Protein AF-C0K061-F1 (afdb_monomer_lite)

pLDDT: mean 92.7, std 4.7, range [76.5, 97.88]

Radius of gyration: 14.9 Å; chains: 1; bounding box: 38×21×38 Å

Secondary structure (DSSP, 8-state):
--HHHHHHHHHHHHHTT---SEEEE-SS-EEEE----HHHHHHHHHHHTTTS------S-EEEEEESPPTTTTHHHHTTS-EEEEEE-SSEEEEEE-

Structure (mmCIF, N/CA/C/O backbone):
data_AF-C0K061-F1
#
_entry.id   AF-C0K061-F1
#
loop_
_atom_site.group_PDB
_atom_site.id
_atom_site.type_symbol
_atom_site.label_atom_id
_atom_site.label_alt_id
_atom_site.label_comp_id
_atom_site.label_asym_id
_atom_site.label_entity_id
_atom_site.label_seq_id
_atom_site.pdbx_PDB_ins_code
_atom_site.Cartn_x
_atom_site.Cartn_y
_atom_site.Cartn_z
_atom_site.occupancy
_atom_site.B_iso_or_equiv
_atom_site.auth_seq_id
_atom_site.auth_comp_id
_atom_site.auth_asym_id
_atom_site.auth_atom_id
_atom_site.pdbx_PDB_model_num
ATOM 1 N N . MET A 1 1 ? 13.123 -5.948 5.100 1.00 80.50 1 MET A N 1
ATOM 2 C CA . MET A 1 1 ? 13.109 -5.238 3.821 1.00 80.50 1 MET A CA 1
ATOM 3 C C . MET A 1 1 ? 14.368 -4.405 3.852 1.00 80.50 1 MET A C 1
ATOM 5 O O . MET A 1 1 ? 14.529 -3.680 4.820 1.00 80.50 1 MET A O 1
ATOM 9 N N . ASP A 1 2 ? 15.277 -4.586 2.899 1.00 89.38 2 ASP A N 1
ATOM 10 C CA . ASP A 1 2 ? 16.527 -3.810 2.827 1.00 89.38 2 ASP A CA 1
ATOM 11 C C . ASP A 1 2 ? 16.227 -2.371 2.357 1.00 89.38 2 ASP A C 1
ATOM 13 O O . ASP A 1 2 ? 15.332 -2.150 1.529 1.00 89.38 2 ASP A O 1
ATOM 17 N N . GLU A 1 3 ? 16.974 -1.399 2.873 1.00 92.12 3 GLU A N 1
ATOM 18 C CA . GLU A 1 3 ? 16.956 0.013 2.495 1.00 92.12 3 GLU A CA 1
ATOM 19 C C . GLU A 1 3 ? 17.097 0.224 0.980 1.00 92.12 3 GLU A C 1
ATOM 21 O O . GLU A 1 3 ? 16.455 1.115 0.418 1.00 92.12 3 GLU A O 1
ATOM 26 N N . ARG A 1 4 ? 17.871 -0.617 0.282 1.00 93.44 4 ARG A N 1
ATOM 27 C CA . ARG A 1 4 ? 18.011 -0.549 -1.187 1.00 93.44 4 ARG A CA 1
ATOM 28 C C . ARG A 1 4 ? 16.693 -0.817 -1.915 1.00 93.44 4 ARG A C 1
ATOM 30 O O . ARG A 1 4 ? 16.364 -0.129 -2.886 1.00 93.44 4 ARG A O 1
ATOM 37 N N . ASN A 1 5 ? 15.911 -1.772 -1.418 1.00 93.44 5 ASN A N 1
ATOM 38 C CA . ASN A 1 5 ? 14.604 -2.096 -1.988 1.00 93.44 5 ASN A CA 1
ATOM 39 C C . ASN A 1 5 ? 13.592 -0.990 -1.686 1.00 93.44 5 ASN A C 1
ATOM 41 O O . ASN A 1 5 ? 12.823 -0.612 -2.567 1.00 93.44 5 ASN A O 1
ATOM 45 N N . LEU A 1 6 ? 13.627 -0.430 -0.470 1.00 94.06 6 LEU A N 1
ATOM 46 C CA . LEU A 1 6 ? 12.802 0.725 -0.109 1.00 94.06 6 LEU A CA 1
ATOM 47 C C . LEU A 1 6 ? 13.088 1.909 -1.031 1.00 94.06 6 LEU A C 1
ATOM 49 O O . LEU A 1 6 ? 12.159 2.446 -1.628 1.00 94.06 6 LEU A O 1
ATOM 53 N N . LYS A 1 7 ? 14.367 2.266 -1.204 1.00 95.19 7 LYS A N 1
ATOM 54 C CA . LYS A 1 7 ? 14.788 3.342 -2.106 1.00 95.19 7 LYS A CA 1
ATOM 55 C C . LYS A 1 7 ? 14.236 3.128 -3.512 1.00 95.19 7 LYS A C 1
ATOM 57 O O . LYS A 1 7 ? 13.625 4.035 -4.057 1.00 95.19 7 LYS A O 1
ATOM 62 N N . THR A 1 8 ? 14.400 1.926 -4.061 1.00 95.50 8 THR A N 1
ATOM 63 C CA . THR A 1 8 ? 13.926 1.589 -5.411 1.00 95.50 8 THR A CA 1
ATOM 64 C C . THR A 1 8 ? 12.419 1.806 -5.553 1.00 95.50 8 THR A C 1
ATOM 66 O O . THR A 1 8 ? 11.979 2.479 -6.482 1.00 95.50 8 THR A O 1
ATOM 69 N N . ILE A 1 9 ? 11.620 1.299 -4.608 1.00 95.94 9 ILE A N 1
ATOM 70 C CA . ILE A 1 9 ? 10.159 1.452 -4.649 1.00 95.94 9 ILE A CA 1
ATOM 71 C C . ILE A 1 9 ? 9.757 2.923 -4.515 1.00 95.94 9 ILE A C 1
ATOM 73 O O . ILE A 1 9 ? 8.921 3.398 -5.280 1.00 95.94 9 ILE A O 1
ATOM 77 N N . PHE A 1 10 ? 10.357 3.659 -3.577 1.00 95.69 10 PHE A N 1
ATOM 78 C CA . PHE A 1 10 ? 10.032 5.071 -3.384 1.00 95.69 10 PHE A CA 1
ATOM 79 C C . 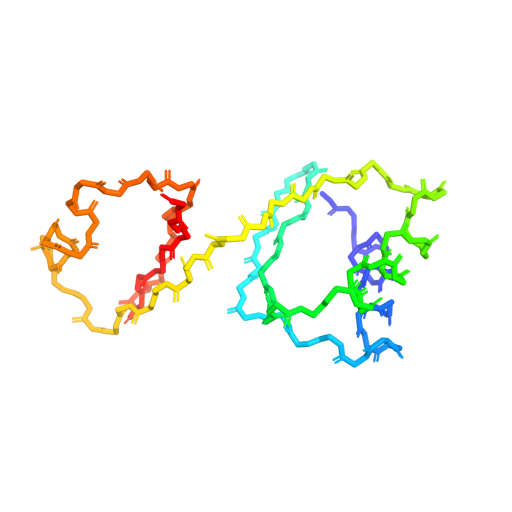PHE A 1 10 ? 10.447 5.939 -4.573 1.00 95.69 10 PHE A C 1
ATOM 81 O O . PHE A 1 10 ? 9.697 6.846 -4.919 1.00 95.69 10 PHE A O 1
ATOM 88 N N . THR A 1 11 ? 11.570 5.645 -5.234 1.00 97.12 11 THR A N 1
ATOM 89 C CA . THR A 1 11 ? 11.957 6.322 -6.480 1.00 97.12 11 THR A CA 1
ATOM 90 C C . THR A 1 11 ? 10.888 6.138 -7.553 1.00 97.12 11 THR A C 1
ATOM 92 O O . THR A 1 11 ? 10.408 7.129 -8.089 1.00 97.12 11 THR A O 1
ATOM 95 N N . VAL A 1 12 ? 10.409 4.908 -7.775 1.00 97.31 12 VAL A N 1
ATOM 96 C CA . VAL A 1 12 ? 9.316 4.661 -8.733 1.00 97.31 12 VAL A CA 1
ATOM 97 C C . VAL A 1 12 ? 8.043 5.422 -8.348 1.00 97.31 12 VAL A C 1
ATOM 99 O O . VAL A 1 12 ? 7.378 5.988 -9.213 1.00 97.31 12 VAL A O 1
ATOM 102 N N . CYS A 1 13 ? 7.690 5.475 -7.060 1.00 97.25 13 CYS A N 1
ATOM 103 C CA . CYS A 1 13 ? 6.540 6.264 -6.611 1.00 97.25 13 CYS A CA 1
ATOM 104 C C . CYS A 1 13 ? 6.709 7.760 -6.920 1.00 97.25 13 CYS A C 1
ATOM 106 O O . CYS A 1 13 ? 5.754 8.385 -7.379 1.00 97.25 13 CYS A O 1
ATOM 108 N N . VAL A 1 14 ? 7.901 8.323 -6.702 1.00 97.50 14 VAL A N 1
ATOM 109 C CA . VAL A 1 14 ? 8.213 9.727 -7.020 1.00 97.50 14 VAL A CA 1
ATOM 110 C C . VAL A 1 14 ? 8.106 9.979 -8.523 1.00 97.50 14 VAL A C 1
ATOM 112 O O . VAL A 1 14 ? 7.394 10.897 -8.925 1.00 97.50 14 VAL A O 1
ATOM 115 N N . ASP A 1 15 ? 8.718 9.129 -9.347 1.00 97.88 15 ASP A N 1
ATOM 116 C CA . ASP A 1 15 ? 8.718 9.268 -10.809 1.00 97.88 15 ASP A CA 1
ATOM 117 C C . ASP A 1 15 ? 7.293 9.230 -11.393 1.00 97.88 15 ASP A C 1
ATOM 119 O O . ASP A 1 15 ? 6.977 9.916 -12.366 1.00 97.88 15 ASP A O 1
ATOM 123 N N . LEU A 1 16 ? 6.395 8.463 -10.764 1.00 97.75 16 LEU A N 1
ATOM 124 C CA . LEU A 1 16 ? 4.985 8.343 -11.149 1.00 97.75 16 LEU A CA 1
ATOM 125 C C . LEU A 1 16 ? 4.058 9.354 -10.448 1.00 97.75 16 LEU A C 1
ATOM 127 O O . LEU A 1 16 ? 2.835 9.311 -10.634 1.00 97.75 16 LEU A O 1
ATOM 131 N N . ASN A 1 17 ? 4.605 10.269 -9.642 1.00 97.19 17 ASN A N 1
ATOM 132 C CA . ASN A 1 17 ? 3.852 11.219 -8.819 1.00 97.19 17 ASN A CA 1
ATOM 133 C C . ASN A 1 17 ? 2.785 10.533 -7.943 1.00 97.19 17 ASN A C 1
ATOM 135 O O . ASN A 1 17 ? 1.630 10.971 -7.871 1.00 97.19 17 ASN A O 1
ATOM 139 N N . ILE A 1 18 ? 3.134 9.405 -7.327 1.00 97.69 18 ILE A N 1
ATOM 140 C CA . ILE A 1 18 ? 2.283 8.665 -6.393 1.00 97.69 18 ILE A CA 1
ATOM 141 C C . ILE A 1 18 ? 2.582 9.143 -4.973 1.00 97.69 18 ILE A C 1
ATOM 143 O O . ILE A 1 18 ? 3.682 8.955 -4.456 1.00 97.69 18 ILE A O 1
ATOM 147 N N . HIS A 1 19 ? 1.569 9.714 -4.325 1.00 96.31 19 HIS A N 1
ATOM 148 C CA . HIS A 1 19 ? 1.609 10.022 -2.902 1.00 96.31 19 HIS A CA 1
ATOM 149 C C . HIS A 1 19 ? 1.068 8.833 -2.099 1.00 96.31 19 HIS A C 1
ATOM 151 O O . HIS A 1 19 ? -0.073 8.412 -2.292 1.00 96.31 19 HIS A O 1
ATOM 157 N N . ALA A 1 20 ? 1.888 8.280 -1.206 1.00 95.12 20 ALA A N 1
ATOM 158 C CA . ALA A 1 20 ? 1.468 7.201 -0.323 1.00 95.12 20 ALA A CA 1
ATOM 159 C C . ALA A 1 20 ? 0.759 7.773 0.915 1.00 95.12 20 ALA A C 1
ATOM 161 O O . ALA A 1 20 ? 1.372 8.431 1.751 1.00 95.12 20 ALA A O 1
ATOM 162 N N . ASN A 1 21 ? -0.532 7.481 1.053 1.00 95.12 21 ASN A N 1
ATOM 163 C CA . ASN A 1 21 ? -1.377 7.943 2.160 1.00 95.12 21 ASN A CA 1
ATOM 164 C C . ASN A 1 21 ? -1.175 7.113 3.437 1.00 95.12 21 ASN A C 1
ATOM 166 O O . ASN A 1 21 ? -1.469 7.555 4.548 1.00 95.12 21 ASN A O 1
ATOM 170 N N . MET A 1 22 ? -0.682 5.887 3.278 1.00 94.75 22 MET A N 1
ATOM 171 C CA . MET A 1 22 ? -0.339 4.984 4.365 1.00 94.75 22 MET A CA 1
ATOM 172 C C . MET A 1 22 ? 0.743 4.026 3.883 1.00 94.75 22 MET A C 1
ATOM 174 O O . MET A 1 22 ? 0.666 3.547 2.755 1.00 94.75 22 MET A O 1
ATOM 178 N N . ILE A 1 23 ? 1.742 3.760 4.724 1.00 94.56 23 ILE A N 1
ATOM 179 C CA . ILE A 1 23 ? 2.845 2.838 4.445 1.00 94.56 23 ILE A CA 1
ATOM 180 C C . ILE A 1 23 ? 2.970 1.869 5.619 1.00 94.56 23 ILE A C 1
ATOM 182 O O . ILE A 1 23 ? 2.920 2.275 6.780 1.00 94.56 23 ILE A O 1
ATOM 186 N N . GLN A 1 24 ? 3.184 0.600 5.297 1.00 92.75 24 GLN A N 1
ATOM 187 C CA . GLN A 1 24 ? 3.559 -0.462 6.214 1.00 92.75 24 GLN A CA 1
ATOM 188 C C . GLN A 1 24 ? 4.801 -1.162 5.697 1.00 92.75 24 GLN A C 1
ATOM 190 O O . GLN A 1 24 ? 4.871 -1.567 4.537 1.00 92.75 24 GLN A O 1
ATOM 195 N N . THR A 1 25 ? 5.776 -1.336 6.576 1.00 91.75 25 THR A N 1
ATOM 196 C CA . THR A 1 25 ? 7.010 -2.057 6.284 1.00 91.75 25 THR A CA 1
ATOM 197 C C . THR A 1 25 ? 7.208 -3.163 7.306 1.00 91.75 25 THR A C 1
ATOM 199 O O . THR A 1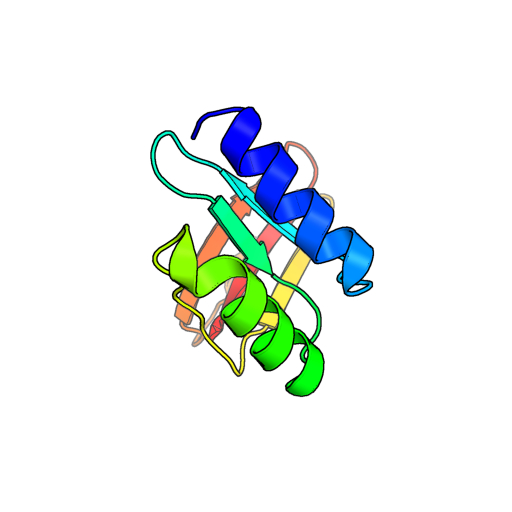 25 ? 6.869 -3.036 8.480 1.00 91.75 25 THR A O 1
ATOM 202 N N . SER A 1 26 ? 7.746 -4.283 6.844 1.00 90.00 26 SER A N 1
ATOM 203 C CA . SER A 1 26 ? 8.132 -5.419 7.675 1.00 90.00 26 SER A CA 1
ATOM 204 C C . SER A 1 26 ? 9.516 -5.923 7.265 1.00 90.00 26 SER A C 1
ATOM 206 O O . SER A 1 26 ? 10.157 -5.405 6.343 1.00 90.00 26 SER A O 1
ATOM 208 N N . ALA A 1 27 ? 9.972 -7.001 7.904 1.00 88.00 27 ALA A N 1
ATOM 209 C CA . ALA A 1 27 ? 11.198 -7.678 7.507 1.00 88.00 27 ALA A CA 1
ATOM 210 C C . ALA A 1 27 ? 11.146 -8.239 6.070 1.00 88.00 27 ALA A C 1
ATOM 212 O O . ALA A 1 27 ? 12.202 -8.392 5.463 1.00 88.00 27 ALA A O 1
ATOM 213 N N . LEU A 1 28 ? 9.966 -8.462 5.481 1.00 88.19 28 LEU A N 1
ATOM 214 C CA . LEU A 1 28 ? 9.841 -9.155 4.189 1.00 88.19 28 LEU A CA 1
ATOM 215 C C . LEU A 1 28 ? 9.099 -8.365 3.108 1.00 88.19 28 LEU A C 1
ATOM 217 O O . LEU A 1 28 ? 9.336 -8.589 1.926 1.00 88.19 28 LEU A O 1
ATOM 221 N N . MET A 1 29 ? 8.215 -7.446 3.488 1.00 91.75 29 MET A N 1
ATOM 222 C CA . MET A 1 29 ? 7.342 -6.745 2.546 1.00 91.75 29 MET A CA 1
ATOM 223 C C . MET A 1 29 ? 7.133 -5.281 2.915 1.00 91.75 29 MET A C 1
ATOM 225 O O . MET A 1 29 ? 7.175 -4.909 4.091 1.00 91.75 29 MET A O 1
ATOM 229 N N . LEU A 1 30 ? 6.848 -4.488 1.885 1.00 93.94 30 LEU A N 1
ATOM 230 C CA . LEU A 1 30 ? 6.289 -3.149 1.981 1.00 93.94 30 LEU A CA 1
ATOM 231 C C . LEU A 1 30 ? 4.878 -3.171 1.382 1.00 93.94 30 LEU A C 1
ATOM 233 O O . LEU A 1 30 ? 4.626 -3.812 0.363 1.00 93.94 30 LEU A O 1
ATOM 237 N N . SER A 1 31 ? 3.948 -2.480 2.024 1.00 94.81 31 SER A N 1
ATOM 238 C CA . SER A 1 31 ? 2.589 -2.252 1.540 1.00 94.81 31 SER A CA 1
ATOM 239 C C . SER A 1 31 ? 2.239 -0.792 1.730 1.00 94.81 31 SER A C 1
ATOM 241 O O . SER A 1 31 ? 2.669 -0.171 2.696 1.00 94.81 31 SER A O 1
ATOM 243 N N . PHE A 1 32 ? 1.481 -0.226 0.801 1.00 96.00 32 PHE A N 1
ATOM 244 C CA . PHE A 1 32 ? 1.062 1.162 0.891 1.00 96.00 32 PHE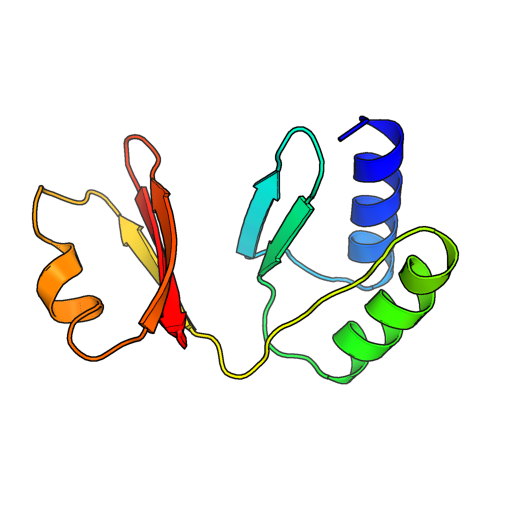 A CA 1
ATOM 245 C C . PHE A 1 32 ? -0.285 1.377 0.215 1.00 96.00 32 PHE A C 1
ATOM 247 O O . PHE A 1 32 ? -0.678 0.611 -0.663 1.00 96.00 32 PHE A O 1
ATOM 254 N N . CYS A 1 33 ? -0.981 2.426 0.641 1.00 96.44 33 CYS A N 1
ATOM 255 C CA . CYS A 1 33 ? -2.213 2.903 0.024 1.00 96.44 33 CYS A CA 1
ATOM 256 C C . CYS A 1 33 ? -1.944 4.232 -0.683 1.00 96.44 33 CYS A C 1
ATOM 258 O O . CYS A 1 33 ? -1.220 5.074 -0.155 1.00 96.44 33 CYS A O 1
ATOM 260 N N . PHE A 1 34 ? -2.561 4.440 -1.839 1.00 97.00 34 PHE A N 1
ATOM 261 C CA . PHE A 1 34 ? -2.583 5.712 -2.558 1.00 97.00 34 PHE A CA 1
ATOM 262 C C . PHE A 1 34 ? -3.968 5.904 -3.178 1.00 97.00 34 PHE A C 1
ATOM 264 O O . PHE A 1 34 ? -4.747 4.950 -3.259 1.00 97.00 34 PHE A O 1
ATOM 271 N N . ASP A 1 35 ? -4.291 7.130 -3.579 1.00 96.12 35 ASP A N 1
ATOM 272 C CA . ASP A 1 35 ? -5.600 7.427 -4.159 1.00 96.12 35 ASP A CA 1
ATOM 273 C C . ASP A 1 35 ? -5.818 6.676 -5.472 1.00 96.12 35 ASP A C 1
ATOM 275 O O . ASP A 1 35 ? -4.904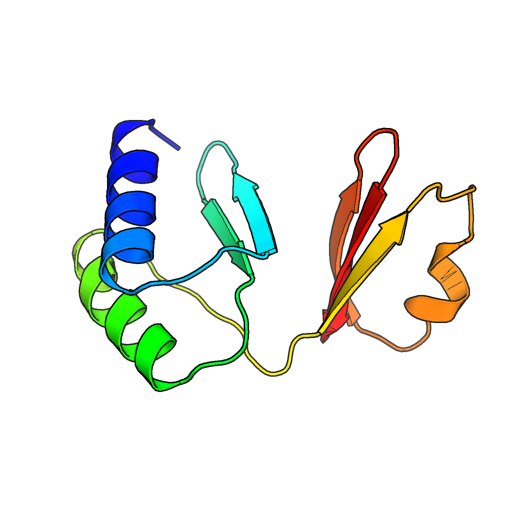 6.528 -6.287 1.00 96.12 35 ASP A O 1
ATOM 279 N N . SER A 1 36 ? -7.047 6.194 -5.673 1.00 95.06 36 SER A N 1
ATOM 280 C CA . SER A 1 36 ? -7.385 5.353 -6.819 1.00 95.06 36 SER A CA 1
ATOM 281 C C . SER A 1 36 ? -7.039 6.051 -8.136 1.00 95.06 36 SER A C 1
ATOM 283 O O . SER A 1 36 ? -7.549 7.125 -8.455 1.00 95.06 36 SER A O 1
ATOM 285 N N . ASN A 1 37 ? -6.138 5.432 -8.896 1.00 96.44 37 ASN A N 1
ATOM 286 C CA . ASN A 1 37 ? -5.751 5.875 -10.224 1.00 96.44 37 ASN A CA 1
ATOM 287 C C . ASN A 1 37 ? -5.262 4.664 -11.026 1.00 96.44 37 ASN A C 1
ATOM 289 O O . ASN A 1 37 ? -4.156 4.161 -10.814 1.00 96.44 37 ASN A O 1
ATOM 293 N N . GLU A 1 38 ? -6.097 4.197 -11.951 1.00 95.31 38 GLU A N 1
ATOM 294 C CA . GLU A 1 38 ? -5.843 2.977 -12.722 1.00 95.31 38 GLU A CA 1
ATOM 295 C C . GLU A 1 38 ? -4.569 3.083 -13.577 1.00 95.31 38 GLU A C 1
ATOM 297 O O . GLU A 1 38 ? -3.795 2.128 -13.675 1.00 95.31 38 GLU A O 1
ATOM 302 N N . GLN A 1 39 ? -4.309 4.255 -14.169 1.00 97.19 39 GLN A N 1
ATOM 303 C CA . GLN A 1 39 ? -3.125 4.472 -15.002 1.00 97.19 39 GLN A CA 1
ATOM 304 C C . GLN A 1 39 ? -1.840 4.382 -14.174 1.00 97.19 39 GLN A C 1
ATOM 306 O O . GLN A 1 39 ? -0.928 3.635 -14.537 1.00 97.19 39 GLN A O 1
ATOM 311 N N . LYS A 1 40 ? -1.794 5.070 -13.027 1.00 96.88 40 LYS A N 1
ATOM 312 C CA . LYS A 1 40 ? -0.650 5.016 -12.109 1.00 96.88 40 LYS A CA 1
ATOM 313 C C . LYS A 1 40 ? -0.442 3.611 -11.552 1.00 96.88 40 LYS A C 1
ATOM 315 O O . LYS A 1 40 ? 0.696 3.158 -11.483 1.00 96.88 40 LYS A O 1
ATOM 320 N N . LEU A 1 41 ? -1.515 2.884 -11.226 1.00 96.69 41 LEU A N 1
ATOM 321 C CA . LEU A 1 41 ? -1.421 1.493 -10.774 1.00 96.69 41 LEU A CA 1
ATOM 322 C C . LEU A 1 41 ? -0.801 0.585 -11.847 1.00 96.69 41 LEU A C 1
ATOM 324 O O . LEU A 1 41 ? 0.088 -0.213 -11.541 1.00 96.69 41 LEU A O 1
ATOM 328 N N . LYS A 1 42 ? -1.234 0.712 -13.109 1.00 96.69 42 LYS A N 1
ATOM 329 C CA . LYS A 1 42 ? -0.661 -0.048 -14.233 1.00 96.69 42 LYS A CA 1
ATOM 330 C C . LYS A 1 42 ? 0.826 0.261 -14.422 1.00 96.69 42 LYS A C 1
ATOM 332 O O . LYS A 1 42 ? 1.618 -0.673 -14.537 1.00 96.69 42 LYS A O 1
ATOM 337 N N . GLN A 1 43 ? 1.207 1.539 -14.407 1.00 97.62 43 GLN A N 1
ATOM 338 C CA . GLN A 1 43 ? 2.604 1.969 -14.543 1.00 97.62 43 GLN A CA 1
ATOM 339 C C . GLN A 1 43 ? 3.473 1.468 -13.387 1.00 97.62 43 GLN A C 1
ATOM 341 O O . GLN A 1 43 ? 4.510 0.856 -13.621 1.00 97.62 43 GLN A O 1
ATOM 346 N N . LEU A 1 44 ? 3.014 1.635 -12.146 1.00 97.25 44 LEU A N 1
ATOM 347 C CA . LEU A 1 44 ? 3.709 1.164 -10.949 1.00 97.25 44 LEU A CA 1
ATOM 348 C C . LEU A 1 44 ? 3.978 -0.343 -11.018 1.00 97.25 44 LEU A C 1
ATOM 350 O O . LEU A 1 44 ? 5.097 -0.795 -10.779 1.00 97.25 44 LEU A O 1
ATOM 354 N N . ARG A 1 45 ? 2.962 -1.130 -11.391 1.00 95.81 45 ARG A N 1
ATOM 355 C CA . ARG A 1 45 ? 3.106 -2.578 -11.577 1.00 95.81 45 ARG A CA 1
ATOM 356 C C . ARG A 1 45 ? 4.111 -2.908 -12.673 1.00 95.81 45 ARG A C 1
ATOM 358 O O . ARG A 1 45 ? 4.915 -3.812 -12.484 1.00 95.81 45 ARG A O 1
ATOM 365 N N . ALA A 1 46 ? 4.075 -2.195 -13.796 1.00 96.69 46 ALA A N 1
ATOM 366 C CA . ALA A 1 46 ? 5.011 -2.413 -14.891 1.00 96.69 46 ALA A CA 1
ATOM 367 C C . ALA A 1 46 ? 6.464 -2.123 -14.481 1.00 96.69 46 ALA A C 1
ATOM 369 O O . ALA A 1 46 ? 7.335 -2.912 -14.826 1.00 96.69 46 ALA A O 1
ATOM 370 N N . CYS A 1 47 ? 6.710 -1.060 -13.709 1.00 96.75 47 CYS A N 1
ATOM 371 C CA . CYS A 1 47 ? 8.048 -0.702 -13.232 1.00 96.75 47 CYS A CA 1
ATOM 372 C C . CYS A 1 47 ? 8.589 -1.668 -12.167 1.00 96.75 47 CYS A C 1
ATOM 374 O O . CYS A 1 47 ? 9.794 -1.879 -12.085 1.00 96.75 47 CYS A O 1
ATOM 376 N N . LEU A 1 48 ? 7.717 -2.242 -11.330 1.00 95.88 48 LEU A N 1
ATOM 377 C CA . LEU A 1 48 ? 8.140 -3.062 -10.189 1.00 95.88 48 LEU A CA 1
ATOM 378 C C . LEU A 1 48 ? 8.111 -4.576 -10.447 1.00 95.88 48 LEU A C 1
ATOM 380 O O . LEU A 1 48 ? 8.782 -5.308 -9.721 1.00 95.88 48 LEU A O 1
ATOM 384 N N . LYS A 1 49 ? 7.371 -5.068 -11.453 1.00 94.69 49 LYS A N 1
ATOM 385 C CA . LYS A 1 49 ? 7.147 -6.515 -11.676 1.00 94.69 49 LYS A CA 1
ATOM 386 C C . LYS A 1 49 ? 8.426 -7.338 -11.879 1.00 94.69 49 LYS A C 1
ATOM 388 O O . LYS A 1 49 ? 8.432 -8.511 -11.529 1.00 94.69 49 LYS A O 1
ATOM 393 N N . ASP A 1 50 ? 9.479 -6.743 -12.443 1.00 92.50 50 ASP A N 1
ATOM 394 C CA . ASP A 1 50 ? 10.705 -7.476 -12.790 1.00 92.50 50 ASP A CA 1
ATOM 395 C C . ASP A 1 50 ? 11.609 -7.682 -11.565 1.00 92.50 50 ASP A C 1
ATOM 397 O O . ASP A 1 50 ? 12.426 -8.597 -11.534 1.00 92.50 50 ASP A O 1
ATOM 401 N N . SER A 1 51 ? 11.450 -6.843 -10.535 1.00 93.00 51 SER A N 1
ATOM 402 C CA . SER A 1 51 ? 12.248 -6.885 -9.300 1.00 93.00 51 SER A CA 1
ATOM 403 C C . SER A 1 51 ? 11.454 -7.358 -8.079 1.00 93.00 51 SER A C 1
ATOM 405 O O . SER A 1 51 ? 12.046 -7.772 -7.083 1.00 93.00 51 SER A O 1
ATOM 407 N N . PHE A 1 52 ? 10.118 -7.299 -8.124 1.00 94.56 52 PHE A N 1
ATOM 408 C CA . PHE A 1 52 ? 9.254 -7.546 -6.972 1.00 94.56 52 PHE A CA 1
ATOM 409 C C . PHE A 1 52 ? 7.984 -8.319 -7.344 1.00 94.56 52 PHE A C 1
ATOM 411 O O . PHE A 1 52 ? 7.357 -8.086 -8.375 1.00 94.56 52 PHE A O 1
ATOM 418 N N . SER A 1 53 ? 7.518 -9.172 -6.427 1.00 94.38 53 SER A N 1
ATOM 419 C CA . SER A 1 53 ? 6.172 -9.749 -6.498 1.00 94.38 53 SER A CA 1
ATOM 420 C C . SER A 1 53 ? 5.133 -8.712 -6.061 1.00 94.38 53 SER A C 1
ATOM 422 O O . SER A 1 53 ? 4.914 -8.511 -4.865 1.00 94.38 53 SER A O 1
ATOM 424 N N . VAL A 1 54 ? 4.449 -8.087 -7.021 1.00 95.00 54 VAL A N 1
ATOM 425 C CA . VAL A 1 54 ? 3.454 -7.038 -6.750 1.00 95.00 54 VAL A CA 1
ATOM 426 C C . VAL A 1 54 ? 2.048 -7.628 -6.588 1.00 95.00 54 VAL A C 1
ATOM 428 O O . VAL A 1 54 ? 1.497 -8.209 -7.522 1.00 95.00 54 VAL A O 1
ATOM 431 N N . LYS A 1 55 ? 1.440 -7.425 -5.414 1.00 94.38 55 LYS A N 1
ATOM 432 C CA . LYS A 1 55 ? 0.021 -7.709 -5.127 1.00 94.38 55 LYS A CA 1
ATOM 433 C C . LYS A 1 55 ? -0.710 -6.396 -4.856 1.00 94.38 55 LYS A C 1
ATOM 435 O O . LYS A 1 55 ? -0.112 -5.477 -4.303 1.00 94.38 55 LYS A O 1
ATOM 440 N N . TYR A 1 56 ? -1.985 -6.310 -5.222 1.00 94.31 56 TYR A N 1
ATOM 441 C CA . TYR A 1 56 ? -2.793 -5.110 -5.009 1.00 94.31 56 TYR A CA 1
ATOM 442 C C . TYR A 1 56 ? -4.256 -5.466 -4.738 1.00 94.31 56 TYR A C 1
ATOM 444 O O . TYR A 1 56 ? -4.698 -6.574 -5.036 1.00 94.31 56 TYR A O 1
ATOM 452 N N . ASN A 1 57 ? -4.980 -4.509 -4.165 1.00 94.38 57 ASN A N 1
ATOM 453 C CA . ASN A 1 57 ? -6.417 -4.563 -3.922 1.00 94.38 57 ASN A CA 1
ATOM 454 C C . ASN A 1 57 ? -7.021 -3.232 -4.387 1.00 94.38 57 ASN A C 1
ATOM 456 O O . ASN A 1 57 ? -6.372 -2.192 -4.272 1.00 94.38 57 ASN A O 1
ATOM 460 N N . GLU A 1 58 ? -8.254 -3.265 -4.878 1.00 94.19 58 GLU A N 1
ATOM 461 C CA . GLU A 1 58 ? -9.011 -2.086 -5.310 1.00 94.19 58 GLU A CA 1
ATOM 462 C C . GLU A 1 58 ? -10.314 -1.977 -4.512 1.00 94.19 58 GLU A C 1
ATOM 464 O O . GLU A 1 58 ? -10.670 -2.893 -3.771 1.00 94.19 58 GLU A O 1
ATOM 469 N N . GLY A 1 59 ? -11.014 -0.846 -4.640 1.00 94.06 59 GLY A N 1
ATOM 470 C CA . GLY A 1 59 ? -12.273 -0.618 -3.922 1.00 94.06 59 GLY A CA 1
ATOM 471 C C . GLY A 1 59 ? -12.100 -0.439 -2.412 1.00 94.06 59 GLY A C 1
ATOM 472 O O . GLY A 1 59 ? -13.010 -0.739 -1.649 1.00 94.06 59 GLY A O 1
ATOM 473 N N . LEU A 1 60 ? -10.928 0.028 -1.975 1.00 95.06 60 LEU A N 1
ATOM 474 C CA . LEU A 1 60 ? -10.606 0.187 -0.561 1.00 95.06 60 LEU A CA 1
ATOM 475 C C . LEU A 1 60 ? -10.942 1.581 -0.036 1.00 95.06 60 LEU A C 1
ATOM 477 O O . LEU A 1 60 ? -10.866 2.577 -0.755 1.00 95.06 60 LEU A O 1
ATOM 481 N N . GLN A 1 61 ? -11.217 1.652 1.263 1.00 94.12 61 GLN A N 1
ATOM 482 C CA . GLN A 1 61 ? -11.356 2.901 2.003 1.00 94.12 61 GLN A CA 1
ATOM 483 C C . GLN A 1 61 ? -10.284 2.990 3.091 1.00 94.12 61 GLN A C 1
ATOM 485 O O . GLN A 1 61 ? -10.176 2.098 3.935 1.00 94.12 61 GLN A O 1
ATOM 490 N N . LEU A 1 62 ? -9.514 4.081 3.095 1.00 95.19 62 LEU A N 1
ATOM 491 C CA . LEU A 1 62 ? -8.567 4.405 4.162 1.00 95.19 62 LEU A CA 1
ATOM 492 C C . LEU A 1 62 ? -9.207 5.410 5.126 1.00 95.19 62 LEU A C 1
ATOM 494 O O . LEU A 1 62 ? -9.441 6.562 4.770 1.00 95.19 62 LEU A O 1
ATOM 498 N N . PHE A 1 63 ? -9.448 4.985 6.361 1.00 92.88 63 PHE A N 1
ATOM 499 C CA . PHE A 1 63 ? -9.935 5.841 7.440 1.00 92.88 63 PHE A CA 1
ATOM 500 C C . PHE A 1 63 ? -8.792 6.213 8.374 1.00 92.88 63 PHE A C 1
ATOM 502 O O . PHE A 1 63 ? -7.986 5.358 8.729 1.00 92.88 63 PHE A O 1
ATOM 509 N N . THR A 1 64 ? -8.742 7.473 8.807 1.00 92.94 64 THR A N 1
ATOM 510 C CA . THR A 1 64 ? -7.809 7.945 9.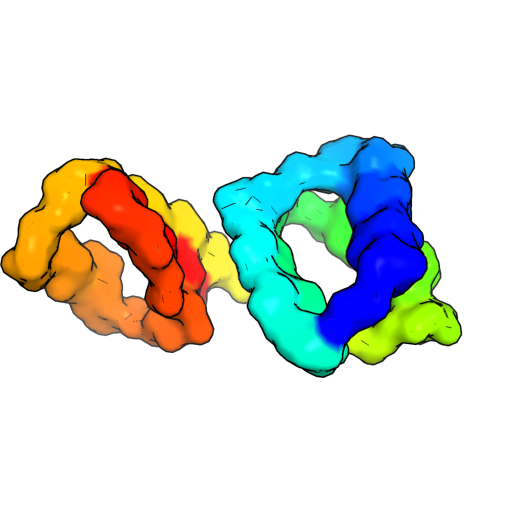839 1.00 92.94 64 THR A CA 1
ATOM 511 C C . THR A 1 64 ? -8.586 8.643 10.949 1.00 92.94 64 THR A C 1
ATOM 513 O O . THR A 1 64 ? -9.183 9.692 10.729 1.00 92.94 64 THR A O 1
ATOM 516 N N . ILE A 1 65 ? -8.553 8.075 12.151 1.00 91.44 65 ILE A N 1
ATOM 517 C CA . ILE A 1 65 ? -9.102 8.659 13.375 1.00 91.44 65 ILE A CA 1
ATOM 518 C C . ILE A 1 65 ? -7.955 9.344 14.114 1.00 91.44 65 ILE A C 1
ATOM 520 O O . ILE A 1 65 ? -6.924 8.725 14.375 1.00 91.44 65 ILE A O 1
ATOM 524 N N . ARG A 1 66 ? -8.116 10.621 14.460 1.00 91.56 66 ARG A N 1
ATOM 525 C CA . ARG A 1 66 ? -7.153 11.377 15.275 1.00 91.56 66 ARG A CA 1
ATOM 526 C C . ARG A 1 66 ? -7.652 11.445 16.714 1.00 91.56 66 ARG A C 1
ATOM 528 O O . ARG A 1 66 ? -8.857 11.444 16.930 1.00 91.56 66 ARG A O 1
ATOM 535 N N . HIS A 1 67 ? -6.733 11.521 17.674 1.00 89.00 67 HIS A N 1
ATOM 536 C CA . HIS A 1 67 ? -7.034 11.592 19.110 1.00 89.00 67 HIS A CA 1
ATOM 537 C C . HIS A 1 67 ? -8.016 10.501 19.562 1.00 89.00 67 HIS A C 1
ATOM 539 O O . HIS A 1 67 ? -8.958 10.764 20.304 1.00 89.00 67 HIS A O 1
ATOM 545 N N . TYR A 1 68 ? -7.815 9.281 19.059 1.00 82.31 68 TYR A N 1
ATOM 546 C CA . TYR A 1 68 ? -8.726 8.177 19.321 1.00 82.31 68 TYR A CA 1
ATOM 547 C C . TYR A 1 68 ? -8.745 7.835 20.817 1.00 82.31 68 TYR A C 1
ATOM 549 O O . TYR A 1 68 ? -7.710 7.802 21.484 1.00 82.31 68 TYR A O 1
ATOM 557 N N . GLN A 1 69 ? -9.938 7.562 21.332 1.00 83.62 69 GLN A N 1
ATOM 558 C CA . GLN A 1 69 ? -10.148 6.963 22.647 1.00 83.62 69 GLN A CA 1
ATOM 559 C C . GLN A 1 69 ? -10.497 5.485 22.461 1.00 83.62 69 GLN A C 1
ATOM 561 O O . GLN A 1 69 ? -10.976 5.089 21.394 1.00 83.62 69 GLN A O 1
ATOM 566 N N . ASN A 1 70 ? -10.271 4.661 23.483 1.00 76.50 70 ASN A N 1
ATOM 567 C CA . ASN A 1 70 ? -10.580 3.232 23.409 1.00 76.50 70 ASN A CA 1
ATOM 568 C C . ASN A 1 70 ? -12.047 3.011 23.000 1.00 76.50 70 ASN A C 1
ATOM 570 O O . ASN A 1 70 ? -12.951 3.471 23.691 1.00 76.50 70 ASN A O 1
ATOM 574 N N . GLY A 1 71 ? -12.269 2.313 21.882 1.00 79.06 71 GLY A N 1
ATOM 575 C CA . GLY A 1 71 ? -13.603 1.986 21.370 1.00 79.06 71 GLY A CA 1
ATOM 576 C C . GLY A 1 71 ? -14.173 2.966 20.340 1.00 79.06 71 GLY A C 1
ATOM 577 O O . GLY A 1 71 ? -15.208 2.660 19.753 1.00 79.06 71 GLY A O 1
ATOM 578 N N . SER A 1 72 ? -13.497 4.086 20.053 1.00 78.50 72 SER A N 1
ATOM 579 C CA . SER A 1 72 ? -13.966 5.092 19.077 1.00 78.50 72 SER A CA 1
ATOM 580 C C . SER A 1 72 ? -14.120 4.539 17.656 1.00 78.50 72 SER A C 1
ATOM 582 O O . SER A 1 72 ? -14.790 5.141 16.827 1.00 78.50 72 SER A O 1
ATOM 584 N N . GLU A 1 73 ? -13.467 3.421 17.338 1.00 81.88 73 GLU A N 1
ATOM 585 C CA . GLU A 1 73 ? -13.468 2.834 16.003 1.00 81.88 73 GLU A CA 1
ATOM 586 C C . GLU A 1 73 ? -14.655 1.910 15.713 1.00 81.88 73 GLU A C 1
ATOM 588 O O . GLU A 1 73 ? -14.893 1.612 14.542 1.00 81.88 73 GLU A O 1
ATOM 593 N N . GLN A 1 74 ? -15.362 1.417 16.741 1.00 85.06 74 GLN A N 1
ATOM 594 C CA . GLN A 1 74 ? -16.263 0.267 16.585 1.00 85.06 74 GLN A CA 1
ATOM 595 C C . GLN A 1 74 ? -17.393 0.540 15.592 1.00 85.06 74 GLN A C 1
ATOM 597 O O . GLN A 1 74 ? -17.652 -0.293 14.725 1.00 85.06 74 GLN A O 1
ATOM 602 N N . ASP A 1 75 ? -18.002 1.723 15.659 1.00 82.62 75 ASP A N 1
ATOM 603 C CA . ASP A 1 75 ? -19.086 2.103 14.754 1.00 82.62 75 ASP A CA 1
ATOM 604 C C . ASP A 1 75 ? -18.601 2.307 13.311 1.00 82.62 75 ASP A C 1
ATOM 606 O O . ASP A 1 75 ? -19.322 1.994 12.365 1.00 82.62 75 ASP A O 1
ATOM 610 N N . PHE A 1 76 ? -17.356 2.758 13.119 1.00 81.25 76 PHE A N 1
ATOM 611 C CA . PHE A 1 76 ? -16.788 3.019 11.790 1.00 81.25 76 PHE A CA 1
ATOM 612 C C . PHE A 1 76 ? -16.398 1.746 11.038 1.00 81.25 76 PHE A C 1
ATOM 614 O O . PHE A 1 76 ? -16.448 1.715 9.805 1.00 81.25 76 PHE A O 1
ATOM 621 N N . ILE A 1 77 ? -15.991 0.707 11.770 1.00 88.62 77 ILE A N 1
ATOM 622 C CA . ILE A 1 77 ? -15.582 -0.579 11.191 1.00 88.62 77 ILE A CA 1
ATOM 623 C C . ILE A 1 77 ? -16.718 -1.608 11.171 1.00 88.62 77 ILE A C 1
ATOM 625 O O . ILE A 1 77 ? -16.564 -2.678 10.581 1.00 88.62 77 ILE A O 1
ATOM 629 N N . LYS A 1 78 ? -17.864 -1.308 11.797 1.00 88.75 78 LYS A N 1
ATOM 630 C CA . LYS A 1 78 ? -19.006 -2.221 11.884 1.00 88.75 78 LYS A CA 1
ATOM 631 C C . LYS A 1 78 ? -19.496 -2.623 10.492 1.00 88.75 78 LYS A C 1
ATOM 633 O O . LYS A 1 78 ? -19.789 -1.780 9.651 1.00 88.75 78 LYS A O 1
ATOM 638 N N . GLY A 1 79 ? -19.598 -3.932 10.261 1.00 89.19 79 GLY A N 1
ATOM 639 C CA . GLY A 1 79 ? -20.070 -4.491 8.990 1.00 89.19 79 GLY A CA 1
ATOM 640 C C . GLY A 1 79 ? -19.089 -4.361 7.819 1.00 89.19 79 GLY A C 1
ATOM 641 O O . GLY A 1 79 ? -19.443 -4.747 6.710 1.00 89.19 79 GLY A O 1
ATOM 642 N N . LYS A 1 80 ? -17.870 -3.854 8.045 1.00 90.56 80 LYS A N 1
ATOM 643 C CA . LYS A 1 80 ? -16.816 -3.750 7.029 1.00 90.56 80 LYS A CA 1
ATOM 644 C C . LYS A 1 80 ? -15.705 -4.751 7.307 1.00 90.56 80 LYS A C 1
ATOM 646 O O . LYS A 1 80 ? -15.412 -5.070 8.462 1.00 90.56 80 LYS A O 1
ATOM 651 N N . LYS A 1 81 ? -15.038 -5.226 6.256 1.00 93.69 81 LYS A N 1
ATOM 652 C CA . LYS A 1 81 ? -13.881 -6.105 6.422 1.00 93.69 81 LY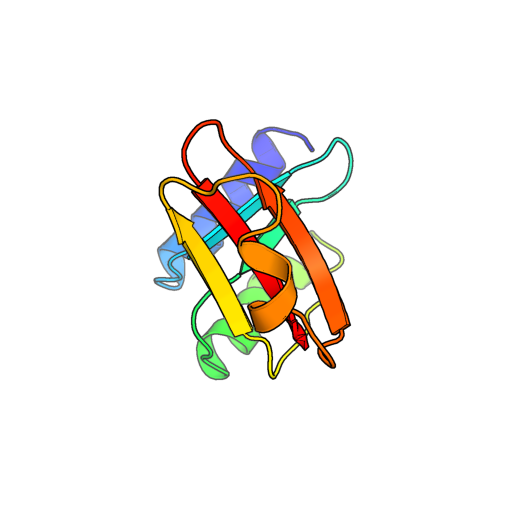S A CA 1
ATOM 653 C C . LYS A 1 81 ? -12.633 -5.253 6.628 1.00 93.69 81 LYS A C 1
ATOM 655 O O . LYS A 1 81 ? -12.205 -4.524 5.739 1.00 93.69 81 LYS A O 1
ATOM 660 N N . VAL A 1 82 ? -12.039 -5.362 7.812 1.00 94.31 82 VAL A N 1
ATOM 661 C CA . VAL A 1 82 ? -10.789 -4.673 8.149 1.00 94.31 82 VAL A CA 1
ATOM 662 C C . VAL A 1 82 ? -9.619 -5.464 7.567 1.00 94.31 82 VAL A C 1
ATOM 664 O O . VAL A 1 82 ? -9.338 -6.574 8.014 1.00 94.31 82 VAL A O 1
ATOM 667 N N . LEU A 1 83 ? -8.940 -4.900 6.569 1.00 93.81 83 LEU A N 1
ATOM 668 C CA . LEU A 1 83 ? -7.721 -5.475 5.990 1.00 93.81 83 LEU A CA 1
ATOM 669 C C . LEU A 1 83 ? -6.482 -5.066 6.777 1.00 93.81 83 LEU A C 1
ATOM 671 O O . LEU A 1 83 ? -5.569 -5.866 6.965 1.00 93.81 83 LEU A O 1
ATOM 675 N N . VAL A 1 84 ? -6.458 -3.815 7.238 1.00 93.50 84 VAL A N 1
ATOM 676 C CA . VAL A 1 84 ? -5.364 -3.280 8.044 1.00 93.50 84 VAL A CA 1
ATOM 677 C C . VAL A 1 84 ? -5.919 -2.436 9.180 1.00 93.50 84 VAL A C 1
ATOM 679 O O . VAL A 1 84 ? -6.813 -1.620 8.966 1.00 93.50 84 VAL A O 1
ATOM 682 N N . LYS A 1 85 ? -5.338 -2.602 10.370 1.00 93.31 85 LYS A N 1
ATOM 683 C CA . LYS A 1 85 ? -5.473 -1.708 11.523 1.00 93.31 85 LYS A CA 1
ATOM 684 C C . LYS A 1 85 ? -4.071 -1.318 11.977 1.00 93.31 85 LYS A C 1
ATOM 686 O O . LYS A 1 85 ? -3.263 -2.200 12.259 1.00 93.31 85 LYS A O 1
ATOM 691 N N . GLN A 1 86 ? -3.778 -0.024 12.057 1.00 92.31 86 GLN A N 1
ATOM 692 C CA . GLN A 1 86 ? -2.503 0.456 12.591 1.00 92.31 86 GLN A CA 1
ATOM 693 C C . GLN A 1 86 ? -2.665 1.749 13.375 1.00 92.31 86 GLN A C 1
ATOM 695 O O . GLN A 1 86 ? -3.508 2.574 13.039 1.00 92.31 86 GLN A O 1
ATOM 700 N N . GLY A 1 87 ? -1.842 1.944 14.401 1.00 90.25 87 GLY A N 1
ATOM 701 C CA . GLY A 1 87 ? -1.939 3.101 15.282 1.00 90.25 87 GLY A CA 1
ATOM 702 C C . GLY A 1 87 ? -0.588 3.733 15.584 1.00 90.25 87 GLY A C 1
ATOM 703 O O . GLY A 1 87 ? 0.436 3.059 15.638 1.00 90.25 87 GLY A O 1
ATOM 704 N N . SER A 1 88 ? -0.616 5.040 15.809 1.00 88.75 88 SER A N 1
ATOM 705 C CA . SER A 1 88 ? 0.410 5.803 16.514 1.00 88.75 88 SER A CA 1
ATOM 706 C C . SER A 1 88 ? -0.155 6.260 17.864 1.00 88.75 88 SER A C 1
ATOM 708 O O . SER A 1 88 ? -1.295 5.957 18.206 1.00 88.75 88 SER A O 1
ATOM 710 N N . ARG A 1 89 ? 0.602 7.053 18.629 1.00 88.25 89 ARG A N 1
ATOM 711 C CA . ARG A 1 89 ? 0.107 7.641 19.888 1.00 88.25 89 ARG A CA 1
ATOM 712 C C . ARG A 1 89 ? -1.100 8.566 19.703 1.00 88.25 89 ARG A C 1
ATOM 714 O O . ARG A 1 89 ? -1.813 8.812 20.667 1.00 88.25 89 ARG A O 1
ATOM 721 N N . SER A 1 90 ? -1.294 9.125 18.510 1.00 90.06 90 SER A N 1
ATOM 722 C CA . SER A 1 90 ? -2.304 10.158 18.255 1.00 90.06 90 SER A CA 1
ATOM 723 C C . SER A 1 90 ? -3.257 9.821 17.114 1.00 90.06 90 SER A C 1
ATOM 725 O O . SER A 1 90 ? -4.245 10.531 16.931 1.00 90.06 90 SER A O 1
ATOM 727 N N . THR A 1 91 ? -2.997 8.764 16.345 1.00 92.31 91 THR A N 1
ATOM 728 C CA . THR A 1 91 ? -3.802 8.406 15.174 1.00 92.31 91 THR A CA 1
ATOM 729 C C . THR A 1 91 ? -4.041 6.909 15.102 1.00 92.31 91 THR A C 1
ATOM 731 O O . THR A 1 91 ? -3.132 6.132 15.360 1.00 92.31 91 THR A O 1
ATOM 734 N N . MET A 1 92 ? -5.227 6.504 14.669 1.00 93.12 92 MET A N 1
ATOM 735 C CA . MET A 1 92 ? -5.548 5.132 14.292 1.00 93.12 92 MET A CA 1
ATOM 736 C C . MET A 1 92 ? -5.983 5.129 12.830 1.00 93.12 92 MET A C 1
ATOM 738 O O . MET A 1 92 ? -6.807 5.947 12.433 1.00 93.12 92 MET A O 1
ATOM 742 N N . GLN A 1 93 ? -5.429 4.235 12.024 1.00 94.12 93 GLN A N 1
ATOM 743 C CA . GLN A 1 93 ? -5.751 4.084 10.613 1.00 94.12 93 GLN A CA 1
ATOM 744 C C . GLN A 1 93 ? -6.323 2.701 10.330 1.00 94.12 93 GLN A C 1
ATOM 746 O O . GLN A 1 93 ? -5.849 1.697 10.869 1.00 94.12 93 GLN A O 1
ATOM 751 N N . PHE A 1 94 ? -7.312 2.662 9.442 1.00 94.81 94 PHE A N 1
ATOM 752 C CA . PHE A 1 94 ? -7.968 1.442 8.997 1.00 94.81 94 PHE A CA 1
ATOM 753 C C . PHE A 1 94 ? -8.043 1.398 7.480 1.00 94.81 94 PHE A C 1
ATOM 755 O O . PHE A 1 94 ? -8.465 2.371 6.860 1.00 94.81 94 PHE A O 1
ATOM 762 N N . VAL A 1 95 ? -7.692 0.256 6.897 1.00 95.44 95 VAL A N 1
ATOM 763 C CA . VAL A 1 95 ? -7.971 -0.049 5.490 1.00 95.44 95 VAL A CA 1
ATOM 764 C C . VAL A 1 95 ? -9.122 -1.036 5.464 1.00 95.44 95 VAL A C 1
ATOM 766 O O . VAL A 1 95 ? -9.004 -2.132 6.019 1.00 95.44 95 VAL A O 1
ATOM 769 N N . LEU A 1 96 ? -10.229 -0.633 4.855 1.00 95.00 96 LEU A N 1
ATOM 770 C CA . LEU A 1 96 ? -11.468 -1.398 4.796 1.00 95.00 96 LEU A CA 1
ATOM 771 C C . LEU A 1 96 ? -11.779 -1.772 3.343 1.00 95.00 96 LEU A C 1
ATOM 773 O O . LEU A 1 96 ? -11.529 -0.964 2.447 1.00 95.00 96 LEU A O 1
ATOM 777 N N . SER A 1 97 ? -12.325 -2.970 3.135 1.00 91.94 97 SER A N 1
ATOM 778 C CA . SER A 1 97 ? -12.936 -3.415 1.870 1.00 91.94 97 SER A CA 1
ATOM 779 C C . SER A 1 97 ? -14.432 -3.614 2.031 1.00 91.94 97 SER A C 1
ATOM 781 O O . SER A 1 97 ? -14.803 -4.149 3.108 1.00 91.94 97 SER A O 1
#

Sequence (97 aa):
MDERNLKTIFTVCVDLNIHANMIQTSALMLSFCFDSNEQKLKQLRACLKDSFSVKYNEGLQLFTIRHYQNGSEQDFIKGKKVLVKQGSRSTMQFVLS

Organism: NCBI:txid581114

Foldseek 3Di:
DDPVVVVQLVVLCVVLVWDFPDWDDDPPDIDTDTPDDPVSVVSSCVSCVVPDDDDDDPPKDKDKDFQDDPPNCPVVCPPWDWPDWDDDPTMIITITD